Protein AF-A0A7R9EKM2-F1 (afdb_monomer)

pLDDT: mean 88.74, std 12.59, range [42.81, 97.19]

Sequence (129 aa):
MVSIIVIFFSEDPILSAVTWANNDEVVAVWMNRVQNNAEIVIYNITAGTYETVLKISEPSGWIDLFTPPKFSQDGSRLVLIHPQDQGSGLGSYRHVTLVDRSSNTPVSLTSGQFVVTQIHSWDYEQGLM

Organism: NCBI:txid170555

Solvent-accessible surface area (backbone atoms only — not comparable to full-atom values): 7810 Å² total; per-residue (Å²): 132,88,80,81,82,81,88,66,97,47,97,52,67,39,82,51,25,68,45,69,44,53,99,50,30,42,32,40,30,37,25,35,78,82,27,30,38,36,37,36,34,40,34,32,69,81,81,73,46,73,48,78,55,44,79,48,76,36,96,91,58,65,65,83,65,63,68,59,66,50,52,42,83,84,44,56,32,35,37,41,68,42,73,41,74,67,51,97,87,70,48,64,32,31,20,44,27,40,32,38,64,90,72,55,53,75,43,73,78,49,87,64,102,55,68,58,89,77,83,91,73,69,47,74,88,78,74,46,115

Secondary structure (DSSP, 8-state):
--------SSSSEEEEEEEESSSSEEEEEEEETTSSEEEEEEEETTTTEEEEEEEEE-TTS-----SPPEE-TTSSEEEEEEEEE-STT--EEEEEEEEETTT--EEES--SSS---------TTT---

InterPro domains:
  IPR002469 Dipeptidylpeptidase IV, N-terminal domain [PF00930] (6-127)
  IPR050278 Serine protease S9B/DPPIV [PTHR11731] (9-128)

Structure (mmCIF, N/CA/C/O backbone):
data_AF-A0A7R9EKM2-F1
#
_entry.id   AF-A0A7R9EKM2-F1
#
loop_
_atom_site.group_PDB
_atom_site.id
_atom_site.type_symbol
_atom_site.label_atom_id
_atom_site.label_alt_id
_atom_site.label_comp_id
_atom_site.label_asym_id
_atom_site.label_entity_id
_atom_site.label_seq_id
_atom_site.pdbx_PDB_ins_code
_atom_site.Cartn_x
_atom_site.Cartn_y
_atom_site.Cartn_z
_atom_site.occupancy
_atom_site.B_iso_or_equiv
_atom_site.auth_seq_id
_atom_site.auth_comp_id
_atom_site.auth_asym_id
_atom_site.auth_atom_id
_atom_site.pdbx_PDB_model_num
ATOM 1 N N . MET A 1 1 ? 25.979 -8.312 -12.151 1.00 42.81 1 MET A N 1
ATOM 2 C CA . MET A 1 1 ? 25.228 -8.334 -10.881 1.00 42.81 1 MET A CA 1
ATOM 3 C C . MET A 1 1 ? 24.574 -6.970 -10.765 1.00 42.81 1 MET A C 1
ATOM 5 O O . MET A 1 1 ? 25.302 -5.988 -10.720 1.00 42.81 1 MET A O 1
ATOM 9 N N . VAL A 1 2 ? 23.248 -6.888 -10.881 1.00 42.88 2 VAL A N 1
ATOM 10 C CA . VAL A 1 2 ? 22.523 -5.626 -10.676 1.00 42.88 2 VAL A CA 1
ATOM 11 C C . VAL A 1 2 ? 22.445 -5.428 -9.168 1.00 42.88 2 VAL A C 1
ATOM 13 O O . VAL A 1 2 ? 21.797 -6.211 -8.478 1.00 42.88 2 VAL A O 1
ATOM 16 N N . SER A 1 3 ? 23.181 -4.451 -8.648 1.00 46.47 3 SER A N 1
ATOM 17 C CA . SER A 1 3 ? 23.086 -4.062 -7.243 1.00 46.47 3 SER A CA 1
ATOM 18 C C . SER A 1 3 ? 21.928 -3.085 -7.108 1.00 46.47 3 SER A C 1
ATOM 20 O O . SER A 1 3 ? 22.033 -1.940 -7.538 1.00 46.47 3 SER A O 1
ATOM 22 N N . ILE A 1 4 ? 20.820 -3.537 -6.526 1.00 52.62 4 ILE A N 1
ATOM 23 C CA . ILE A 1 4 ? 19.737 -2.647 -6.110 1.00 52.62 4 ILE A CA 1
ATOM 24 C C . ILE A 1 4 ? 20.173 -2.021 -4.784 1.00 52.62 4 ILE A C 1
ATOM 26 O O . ILE A 1 4 ? 20.309 -2.719 -3.779 1.00 52.62 4 ILE A O 1
ATOM 30 N N . ILE A 1 5 ? 20.440 -0.715 -4.784 1.00 52.69 5 ILE A N 1
ATOM 31 C CA . ILE A 1 5 ? 20.669 0.029 -3.545 1.00 52.69 5 ILE A CA 1
ATOM 32 C C . ILE A 1 5 ? 19.297 0.269 -2.912 1.00 52.69 5 ILE A C 1
ATOM 34 O O . ILE A 1 5 ? 18.486 1.039 -3.421 1.00 52.69 5 ILE A O 1
ATOM 38 N N . VAL A 1 6 ? 19.028 -0.421 -1.808 1.00 55.22 6 VAL A N 1
ATOM 39 C CA . VAL A 1 6 ? 17.833 -0.202 -0.989 1.00 55.22 6 VAL A CA 1
ATOM 40 C C . VAL A 1 6 ? 18.124 0.965 -0.049 1.00 55.22 6 VAL A C 1
ATOM 42 O O . VAL A 1 6 ? 18.888 0.817 0.901 1.00 55.22 6 VAL A O 1
ATOM 45 N N . ILE A 1 7 ? 17.535 2.133 -0.312 1.00 57.03 7 ILE A N 1
ATOM 46 C CA . ILE A 1 7 ? 17.556 3.264 0.624 1.00 57.03 7 ILE A CA 1
ATOM 47 C C . ILE A 1 7 ? 16.240 3.232 1.400 1.00 57.03 7 ILE A C 1
ATOM 49 O O . ILE A 1 7 ? 15.239 3.779 0.948 1.00 57.03 7 ILE A O 1
ATOM 53 N N . PHE A 1 8 ? 16.230 2.553 2.547 1.00 62.91 8 PHE A N 1
ATOM 54 C CA . PHE A 1 8 ? 15.121 2.614 3.500 1.00 62.91 8 PHE A CA 1
ATOM 55 C C . PHE A 1 8 ? 15.541 3.442 4.716 1.00 62.91 8 PHE A C 1
ATOM 57 O O . PHE A 1 8 ? 16.682 3.363 5.161 1.00 62.91 8 PHE A O 1
ATOM 64 N N . PHE A 1 9 ? 14.628 4.254 5.247 1.00 65.44 9 PHE A N 1
ATOM 65 C CA . PHE A 1 9 ? 14.937 5.243 6.289 1.00 65.44 9 PHE A CA 1
ATOM 66 C C . PHE A 1 9 ? 15.117 4.641 7.701 1.00 65.44 9 PHE A C 1
ATOM 68 O O . PHE A 1 9 ? 15.505 5.347 8.627 1.00 65.44 9 PHE A O 1
ATOM 75 N N . SER A 1 10 ? 14.828 3.351 7.904 1.00 75.50 10 SER A N 1
ATOM 76 C CA . SER A 1 10 ? 14.952 2.698 9.216 1.00 75.50 10 SER A CA 1
ATOM 77 C C . SER A 1 10 ? 16.267 1.936 9.352 1.00 75.50 10 SER A C 1
ATOM 79 O O . SER A 1 10 ? 16.675 1.255 8.418 1.00 75.50 10 SER A O 1
ATOM 81 N N . GLU A 1 11 ? 16.874 2.002 10.540 1.00 77.31 11 GLU A N 1
ATOM 82 C CA . GLU A 1 11 ? 18.090 1.250 10.884 1.00 77.31 11 GLU A CA 1
ATOM 83 C C . GLU A 1 11 ? 17.881 -0.277 10.835 1.00 77.31 11 GLU A C 1
ATOM 85 O O . GLU A 1 11 ? 18.790 -0.992 10.425 1.00 77.31 11 GLU A O 1
ATOM 90 N N . ASP A 1 12 ? 16.668 -0.759 11.148 1.00 88.81 12 ASP A N 1
ATOM 91 C CA . ASP A 1 12 ? 16.292 -2.182 11.142 1.00 88.81 12 ASP A CA 1
ATOM 92 C C . ASP A 1 12 ? 15.032 -2.424 10.282 1.00 88.81 12 ASP A C 1
ATOM 94 O O . ASP A 1 12 ? 13.916 -2.555 10.811 1.00 88.81 12 ASP A O 1
ATOM 98 N N . PRO A 1 13 ? 15.165 -2.458 8.943 1.00 91.25 13 PRO A N 1
ATOM 99 C CA . PRO A 1 13 ? 14.043 -2.705 8.052 1.00 91.25 13 PRO A CA 1
ATOM 100 C C . PRO A 1 13 ? 13.581 -4.164 8.087 1.00 91.25 13 PRO A C 1
ATOM 102 O O . PRO A 1 13 ? 14.374 -5.103 8.144 1.00 91.25 13 PRO A O 1
ATOM 105 N N . ILE A 1 14 ? 12.275 -4.356 7.940 1.00 94.25 14 ILE A N 1
ATOM 106 C CA . ILE A 1 14 ? 11.643 -5.640 7.646 1.00 94.25 14 ILE A CA 1
ATOM 107 C C . ILE A 1 14 ? 11.150 -5.594 6.199 1.00 94.25 14 ILE A C 1
ATOM 109 O O . ILE A 1 14 ? 10.343 -4.733 5.854 1.00 94.25 14 ILE A O 1
ATOM 113 N N . LEU A 1 15 ? 11.597 -6.538 5.367 1.00 95.12 15 LEU A N 1
ATOM 114 C CA . LEU A 1 15 ? 11.008 -6.796 4.051 1.00 95.12 15 LEU A CA 1
ATOM 115 C C . LEU A 1 15 ? 9.790 -7.707 4.232 1.00 95.12 15 LEU A C 1
ATOM 117 O O . LEU A 1 15 ? 9.954 -8.902 4.473 1.00 95.12 15 LEU A O 1
ATOM 121 N N . SER A 1 16 ? 8.578 -7.158 4.175 1.00 95.94 16 SER A N 1
ATOM 122 C CA . SER A 1 16 ? 7.361 -7.913 4.505 1.00 95.94 16 SER A CA 1
ATOM 123 C C . SER A 1 16 ? 6.752 -8.644 3.316 1.00 95.94 16 SER A C 1
ATOM 125 O O . SER A 1 16 ? 6.191 -9.724 3.489 1.00 95.94 16 SER A O 1
ATOM 127 N N . ALA A 1 17 ? 6.859 -8.075 2.117 1.00 96.00 17 ALA A N 1
ATOM 128 C CA . ALA A 1 17 ? 6.341 -8.670 0.894 1.00 96.00 17 ALA A CA 1
ATOM 129 C C . ALA A 1 17 ? 7.139 -8.205 -0.328 1.00 96.00 17 ALA A C 1
ATOM 131 O O . ALA A 1 17 ? 7.648 -7.084 -0.366 1.00 96.00 17 ALA A O 1
ATOM 132 N N . VAL A 1 18 ? 7.207 -9.070 -1.341 1.00 95.88 18 VAL A N 1
ATOM 133 C CA . VAL A 1 18 ? 7.806 -8.779 -2.648 1.00 95.88 18 VAL A CA 1
ATOM 134 C C . VAL A 1 18 ? 6.873 -9.285 -3.741 1.00 95.88 18 VAL A C 1
ATOM 136 O O . VAL A 1 18 ? 6.321 -10.379 -3.626 1.00 95.88 18 VAL A O 1
ATOM 139 N N . THR A 1 19 ? 6.699 -8.505 -4.804 1.00 94.38 19 THR A N 1
ATOM 140 C CA . THR A 1 19 ? 5.995 -8.925 -6.025 1.00 94.38 19 THR A CA 1
ATOM 141 C C . THR A 1 19 ? 6.598 -8.241 -7.248 1.00 94.38 19 THR A C 1
ATOM 143 O O . THR A 1 19 ? 7.408 -7.328 -7.116 1.00 94.38 19 THR A O 1
ATOM 146 N N . TRP A 1 20 ? 6.196 -8.662 -8.439 1.00 93.12 20 TRP A N 1
ATOM 147 C CA . TRP A 1 20 ? 6.482 -7.953 -9.683 1.00 93.12 20 TRP A CA 1
ATOM 148 C C . TRP A 1 20 ? 5.293 -7.068 -10.059 1.00 93.12 20 TRP A C 1
ATOM 150 O O . TRP A 1 20 ? 4.146 -7.506 -9.943 1.00 93.12 20 TRP A O 1
ATOM 160 N N . ALA A 1 21 ? 5.564 -5.835 -10.490 1.00 91.44 21 ALA A N 1
ATOM 161 C CA . ALA A 1 21 ? 4.562 -4.976 -11.126 1.00 91.44 21 ALA A CA 1
ATOM 162 C C . ALA A 1 21 ? 4.482 -5.256 -12.635 1.00 91.44 21 ALA A C 1
ATOM 164 O O . ALA A 1 21 ? 3.400 -5.253 -13.212 1.00 91.44 21 ALA A O 1
ATOM 165 N N . ASN A 1 22 ? 5.629 -5.534 -13.258 1.00 89.69 22 ASN A N 1
ATOM 166 C CA . ASN A 1 22 ? 5.790 -5.965 -14.648 1.00 89.69 22 ASN A CA 1
ATOM 167 C C . ASN A 1 22 ? 7.160 -6.662 -14.801 1.00 89.69 22 ASN A C 1
ATOM 169 O O . ASN A 1 22 ? 7.778 -7.017 -13.803 1.00 89.69 22 ASN A O 1
ATOM 173 N N . ASN A 1 23 ? 7.641 -6.873 -16.028 1.00 90.81 23 ASN A N 1
ATOM 174 C CA . ASN A 1 23 ? 8.898 -7.590 -16.285 1.00 90.81 23 ASN A CA 1
ATOM 175 C C . ASN A 1 23 ? 10.164 -6.848 -15.812 1.00 90.81 23 ASN A C 1
ATOM 177 O O . ASN A 1 23 ? 11.189 -7.492 -15.601 1.00 90.81 23 ASN A O 1
ATOM 181 N N . ASP A 1 24 ? 10.100 -5.525 -15.656 1.00 93.62 24 ASP A N 1
ATOM 182 C CA . ASP A 1 24 ? 11.250 -4.671 -15.336 1.00 93.62 24 ASP A CA 1
ATOM 183 C C . ASP A 1 24 ? 11.156 -4.042 -13.938 1.00 93.62 24 ASP A C 1
ATOM 185 O O . ASP A 1 24 ? 12.114 -3.427 -13.471 1.00 93.62 24 ASP A O 1
ATOM 189 N N . GLU A 1 25 ? 10.017 -4.178 -13.258 1.00 94.88 25 GLU A N 1
ATOM 190 C CA . GLU A 1 25 ? 9.739 -3.505 -11.991 1.00 94.88 25 GLU A CA 1
ATOM 191 C C . GLU A 1 25 ? 9.427 -4.500 -10.863 1.00 94.88 25 GLU A C 1
ATOM 193 O O . GLU A 1 25 ? 8.393 -5.178 -10.861 1.00 94.88 25 GLU A O 1
ATOM 198 N N . VAL A 1 26 ? 10.316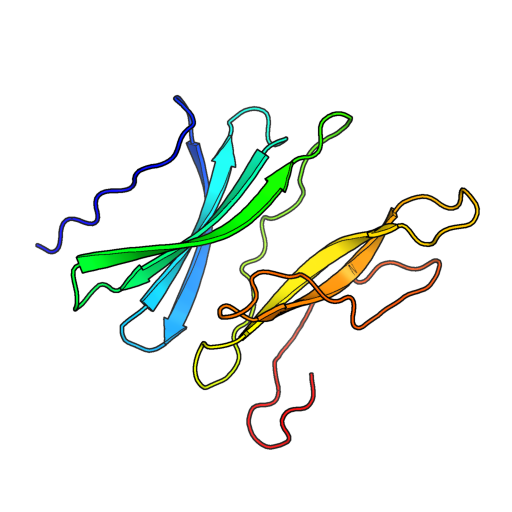 -4.541 -9.865 1.00 95.44 26 VAL A N 1
ATOM 199 C CA . VAL A 1 26 ? 10.139 -5.287 -8.610 1.00 95.44 26 VAL A CA 1
ATOM 200 C C . VAL A 1 26 ? 9.577 -4.357 -7.550 1.00 95.44 26 VAL A C 1
ATOM 202 O O . VAL A 1 26 ? 10.045 -3.238 -7.373 1.00 95.44 26 VAL A O 1
ATOM 205 N N . VAL A 1 27 ? 8.614 -4.847 -6.785 1.00 94.94 27 VAL A N 1
ATOM 206 C CA . VAL A 1 27 ? 7.951 -4.110 -5.715 1.00 94.94 27 VAL A CA 1
ATOM 207 C C . VAL A 1 27 ? 8.325 -4.730 -4.388 1.00 94.94 27 VAL A C 1
ATOM 209 O O . VAL A 1 27 ? 8.200 -5.942 -4.213 1.00 94.94 27 VAL A O 1
ATOM 212 N N . ALA A 1 28 ? 8.739 -3.896 -3.445 1.00 95.69 28 ALA A N 1
ATOM 213 C CA . ALA A 1 28 ? 9.028 -4.286 -2.080 1.00 95.69 28 ALA A CA 1
ATOM 214 C C . ALA A 1 28 ? 8.142 -3.504 -1.114 1.00 95.69 28 ALA A C 1
ATOM 216 O O . ALA A 1 28 ? 7.992 -2.286 -1.232 1.00 95.69 28 ALA A O 1
ATOM 217 N N . VAL A 1 29 ? 7.589 -4.211 -0.135 1.00 96.00 29 VAL A N 1
ATOM 218 C CA . VAL A 1 29 ? 6.951 -3.601 1.027 1.00 96.00 29 VAL A CA 1
ATOM 219 C C . VAL A 1 29 ? 7.938 -3.665 2.181 1.00 96.00 29 VAL A C 1
ATOM 221 O O . VAL A 1 29 ? 8.321 -4.745 2.634 1.00 96.00 29 VAL A O 1
ATOM 224 N N . TRP A 1 30 ? 8.359 -2.495 2.636 1.00 96.19 30 TRP A N 1
ATOM 225 C CA . TRP A 1 30 ? 9.282 -2.331 3.744 1.00 96.19 30 TRP A CA 1
ATOM 226 C C . TRP A 1 30 ? 8.544 -1.802 4.964 1.00 96.19 30 TRP A C 1
ATOM 228 O O . TRP A 1 30 ? 7.668 -0.949 4.842 1.00 96.19 30 TRP A O 1
ATOM 238 N N . MET A 1 31 ? 8.924 -2.265 6.148 1.00 95.31 31 MET A N 1
ATOM 239 C CA . MET A 1 31 ? 8.440 -1.741 7.423 1.00 95.31 31 MET A CA 1
ATOM 240 C C . MET A 1 31 ? 9.607 -1.457 8.359 1.00 95.31 31 MET A C 1
ATOM 242 O O . MET A 1 31 ? 10.639 -2.120 8.291 1.00 95.31 31 MET A O 1
ATOM 246 N N . ASN A 1 32 ? 9.449 -0.494 9.264 1.00 94.94 32 ASN A N 1
ATOM 247 C CA . ASN A 1 32 ? 10.379 -0.369 10.384 1.00 94.94 32 ASN A CA 1
ATOM 248 C C . ASN A 1 32 ? 10.179 -1.519 11.389 1.00 94.94 32 ASN A C 1
ATOM 250 O O . ASN A 1 32 ? 9.118 -2.140 11.436 1.00 94.94 32 ASN A O 1
ATOM 254 N N . ARG A 1 33 ? 11.175 -1.778 12.246 1.00 94.19 33 ARG A N 1
ATOM 255 C CA . ARG A 1 33 ? 11.121 -2.869 13.237 1.00 94.19 33 ARG A CA 1
ATOM 256 C C . ARG A 1 33 ? 9.913 -2.823 14.179 1.00 94.19 33 ARG A C 1
ATOM 258 O O . ARG A 1 33 ? 9.416 -3.872 14.571 1.00 94.19 33 ARG A O 1
ATOM 265 N N . VAL A 1 34 ? 9.452 -1.624 14.540 1.00 94.75 34 VAL A N 1
ATOM 266 C CA . VAL A 1 34 ? 8.267 -1.411 15.399 1.00 94.75 34 VAL A CA 1
ATOM 267 C C . VAL A 1 34 ? 6.955 -1.600 14.621 1.00 94.75 34 VAL A C 1
ATOM 269 O O . VAL A 1 34 ? 5.895 -1.725 15.222 1.00 94.75 34 VAL A O 1
ATOM 272 N N . GLN A 1 35 ? 7.029 -1.668 13.288 1.00 95.50 35 GLN A N 1
ATOM 273 C CA . GLN A 1 35 ? 5.912 -1.890 12.372 1.00 95.50 35 GLN A CA 1
ATOM 274 C C . GLN A 1 35 ? 4.828 -0.812 12.440 1.00 95.50 35 GLN A C 1
ATOM 276 O O . GLN A 1 35 ? 3.656 -1.100 12.240 1.00 95.50 35 GLN A O 1
ATOM 281 N N . ASN A 1 36 ? 5.198 0.437 12.702 1.00 95.50 36 ASN A N 1
ATOM 282 C CA . ASN A 1 36 ? 4.279 1.579 12.681 1.00 95.50 36 ASN A CA 1
ATOM 283 C C . ASN A 1 36 ? 4.550 2.546 11.520 1.00 95.50 36 ASN A C 1
ATOM 285 O O . ASN A 1 36 ? 3.832 3.527 11.352 1.00 95.50 36 ASN A O 1
ATOM 289 N N . ASN A 1 37 ? 5.572 2.266 10.707 1.00 95.50 37 ASN A N 1
ATOM 290 C CA . ASN A 1 37 ? 5.844 2.947 9.450 1.00 95.50 37 ASN A CA 1
ATOM 291 C C . ASN A 1 37 ? 6.134 1.909 8.364 1.00 95.50 37 ASN A C 1
ATOM 293 O O . ASN A 1 37 ? 6.914 0.980 8.587 1.00 95.50 37 ASN A O 1
ATOM 297 N N . ALA A 1 38 ? 5.528 2.087 7.194 1.00 94.69 38 ALA A N 1
ATOM 298 C CA . ALA A 1 38 ? 5.731 1.230 6.036 1.00 94.69 38 ALA A CA 1
ATOM 299 C C . ALA A 1 38 ? 5.918 2.053 4.762 1.00 94.69 38 ALA A C 1
ATOM 301 O O . ALA A 1 38 ? 5.331 3.126 4.616 1.00 94.69 38 ALA A O 1
ATOM 302 N N . GLU A 1 39 ? 6.695 1.528 3.822 1.00 94.50 39 GLU A N 1
ATOM 303 C CA . GLU A 1 39 ? 6.832 2.090 2.483 1.00 94.50 39 GLU A CA 1
ATOM 304 C C . GLU A 1 39 ? 6.655 0.997 1.430 1.00 94.50 39 GLU A C 1
ATOM 306 O O . GLU A 1 39 ? 7.198 -0.101 1.556 1.00 94.50 39 GLU A O 1
ATOM 311 N N . ILE A 1 40 ? 5.909 1.314 0.375 1.00 94.19 40 ILE A N 1
ATOM 312 C CA . ILE A 1 40 ? 5.836 0.501 -0.838 1.00 94.19 40 ILE A CA 1
ATOM 313 C C . ILE A 1 40 ? 6.769 1.147 -1.854 1.00 94.19 40 ILE A C 1
ATOM 315 O O . ILE A 1 40 ? 6.547 2.287 -2.271 1.00 94.19 40 ILE A O 1
ATOM 319 N N . VAL A 1 41 ? 7.819 0.424 -2.227 1.00 94.25 41 VAL A N 1
ATOM 320 C CA . VAL A 1 41 ? 8.877 0.907 -3.117 1.00 94.25 41 VAL A CA 1
ATOM 321 C C . VAL A 1 41 ? 8.902 0.051 -4.374 1.00 94.25 41 VAL A C 1
ATOM 323 O O . VAL A 1 41 ? 8.869 -1.177 -4.290 1.00 94.25 41 VAL A O 1
ATOM 326 N N . ILE A 1 42 ? 8.970 0.700 -5.531 1.00 94.06 42 ILE A N 1
ATOM 327 C CA . ILE A 1 42 ? 9.152 0.049 -6.827 1.00 94.06 42 ILE A CA 1
ATOM 328 C C . ILE A 1 42 ? 10.586 0.293 -7.288 1.00 94.06 42 ILE A C 1
ATOM 330 O O . ILE A 1 42 ? 11.067 1.423 -7.268 1.00 94.06 42 ILE A O 1
ATOM 334 N N . TYR A 1 43 ? 11.263 -0.769 -7.710 1.00 94.88 43 TYR A N 1
ATOM 335 C CA . TYR A 1 43 ? 12.609 -0.755 -8.267 1.00 94.88 43 TYR A CA 1
ATOM 336 C C . TYR A 1 43 ? 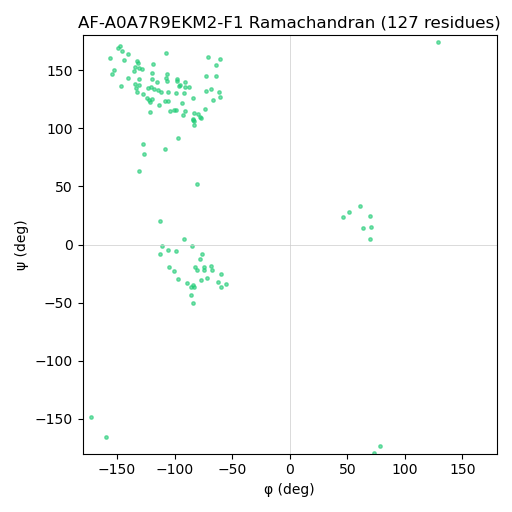12.545 -1.160 -9.733 1.00 94.88 43 TYR A C 1
ATOM 338 O O . TYR A 1 43 ? 12.150 -2.285 -10.043 1.00 94.88 43 TYR A O 1
ATOM 346 N N . ASN A 1 44 ? 12.983 -0.277 -10.627 1.00 94.62 44 ASN A N 1
ATOM 347 C CA . ASN A 1 44 ? 13.184 -0.623 -12.024 1.00 94.62 44 ASN A CA 1
ATOM 348 C C . ASN A 1 44 ? 14.571 -1.258 -12.184 1.00 94.62 44 ASN A C 1
ATOM 350 O O . ASN A 1 44 ? 15.598 -0.582 -12.075 1.00 94.62 44 ASN A O 1
ATOM 354 N N . ILE A 1 45 ? 14.611 -2.568 -12.418 1.00 93.12 45 ILE A N 1
ATOM 355 C CA . ILE A 1 45 ? 15.856 -3.348 -12.418 1.00 93.12 45 ILE A CA 1
ATOM 356 C C . ILE A 1 45 ? 16.706 -3.120 -13.670 1.00 93.12 45 ILE A C 1
ATOM 358 O O . ILE A 1 45 ? 17.918 -3.332 -13.636 1.00 93.12 45 ILE A O 1
ATOM 362 N N . THR A 1 46 ? 16.080 -2.666 -14.754 1.00 92.94 46 THR A N 1
ATOM 363 C CA . THR A 1 46 ? 16.740 -2.402 -16.035 1.00 92.94 46 THR A CA 1
ATOM 364 C C . THR A 1 46 ? 17.344 -0.997 -16.053 1.00 92.94 46 THR A C 1
ATOM 366 O O . THR A 1 46 ? 18.489 -0.817 -16.465 1.00 92.94 46 THR A O 1
ATOM 369 N N . ALA A 1 47 ? 16.608 -0.000 -15.553 1.00 93.31 47 ALA A N 1
ATOM 370 C CA . ALA A 1 47 ? 17.060 1.387 -15.453 1.00 93.31 47 ALA A CA 1
ATOM 371 C C . ALA A 1 47 ? 17.928 1.658 -14.210 1.00 93.31 47 ALA A C 1
ATOM 373 O O . ALA A 1 47 ? 18.646 2.656 -14.173 1.00 93.31 47 ALA A O 1
ATOM 374 N N . GLY A 1 48 ? 17.864 0.797 -13.188 1.00 91.38 48 GLY A N 1
ATOM 375 C CA . GLY A 1 48 ? 18.562 0.997 -11.916 1.00 91.38 48 GLY A CA 1
ATOM 376 C C . GLY A 1 48 ? 17.992 2.150 -11.082 1.00 91.38 48 GLY A C 1
ATOM 377 O O . GLY A 1 48 ? 18.712 2.742 -10.279 1.00 91.38 48 GLY A O 1
ATOM 378 N N . THR A 1 49 ? 16.720 2.496 -11.285 1.00 92.88 49 THR A N 1
ATOM 379 C CA . THR A 1 49 ? 16.011 3.566 -10.570 1.00 92.88 49 THR A CA 1
ATOM 380 C C . THR A 1 49 ? 15.001 2.988 -9.581 1.00 92.88 49 THR A C 1
ATOM 382 O O . THR A 1 49 ? 14.664 1.804 -9.631 1.00 92.88 49 THR A O 1
ATOM 385 N N . TYR A 1 50 ? 14.515 3.818 -8.660 1.00 92.81 50 TYR A N 1
ATOM 386 C CA . TYR A 1 50 ? 13.454 3.435 -7.734 1.00 92.81 50 TYR A CA 1
ATOM 387 C C . TYR A 1 50 ? 12.513 4.604 -7.446 1.00 92.81 50 TYR A C 1
ATOM 389 O O . TYR A 1 50 ? 12.891 5.767 -7.593 1.00 92.81 50 TYR A O 1
ATOM 397 N N . GLU A 1 51 ? 11.307 4.284 -6.991 1.00 91.81 51 GLU A N 1
ATOM 398 C CA . GLU A 1 51 ? 10.320 5.249 -6.515 1.00 91.81 51 GLU A CA 1
ATOM 399 C C . GLU A 1 51 ? 9.577 4.723 -5.281 1.00 91.81 51 GLU A C 1
ATOM 401 O O . GLU A 1 51 ? 9.275 3.533 -5.176 1.00 91.81 51 GLU A O 1
ATOM 406 N N . THR A 1 52 ? 9.263 5.612 -4.337 1.00 92.38 52 THR A N 1
ATOM 407 C CA . THR A 1 52 ? 8.372 5.294 -3.214 1.00 92.38 52 THR A CA 1
ATOM 408 C C . THR A 1 52 ? 6.949 5.678 -3.597 1.00 92.38 52 THR A C 1
ATOM 410 O O . THR A 1 52 ? 6.640 6.863 -3.702 1.00 92.38 52 THR A O 1
ATOM 413 N N . VAL A 1 53 ? 6.085 4.682 -3.782 1.00 92.19 53 VAL A N 1
ATOM 414 C CA . VAL A 1 53 ? 4.706 4.883 -4.259 1.00 92.19 53 VAL A CA 1
ATOM 415 C C . VAL A 1 53 ? 3.758 5.232 -3.121 1.00 92.19 53 VAL A C 1
ATOM 417 O O . VAL A 1 53 ? 2.829 6.016 -3.285 1.00 92.19 53 VAL A O 1
ATOM 420 N N . LEU A 1 54 ? 3.986 4.654 -1.944 1.00 92.19 54 LEU A N 1
ATOM 421 C CA . LEU A 1 54 ? 3.149 4.910 -0.782 1.00 92.19 54 LEU A CA 1
ATOM 422 C C . LEU A 1 54 ? 3.979 4.869 0.493 1.00 92.19 54 LEU A C 1
ATOM 424 O O . LEU A 1 54 ? 4.780 3.954 0.680 1.00 92.19 54 LEU A O 1
ATOM 428 N N . LYS A 1 55 ? 3.740 5.835 1.381 1.00 92.81 55 LYS A N 1
ATOM 429 C CA . LYS A 1 55 ? 4.216 5.824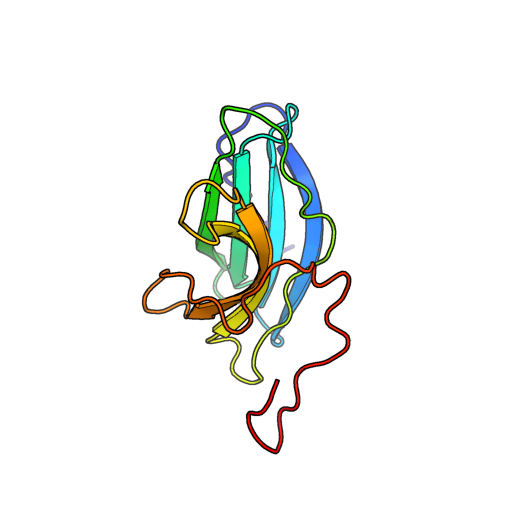 2.766 1.00 92.81 55 LYS A CA 1
ATOM 430 C C . LYS A 1 55 ? 3.015 5.740 3.695 1.00 92.81 55 LYS A C 1
ATOM 432 O O . LYS A 1 55 ? 2.051 6.480 3.520 1.00 92.81 55 LYS A O 1
ATOM 437 N N . ILE A 1 56 ? 3.082 4.853 4.676 1.00 92.88 56 ILE A N 1
ATOM 438 C CA . ILE A 1 56 ? 2.023 4.624 5.659 1.00 92.88 56 ILE A CA 1
ATOM 439 C C . ILE A 1 56 ? 2.617 4.834 7.047 1.00 92.88 56 ILE A C 1
ATOM 441 O O . ILE A 1 56 ? 3.695 4.317 7.335 1.00 92.88 56 ILE A O 1
ATOM 445 N N . SER A 1 57 ? 1.903 5.561 7.906 1.00 93.94 57 SER A N 1
ATOM 446 C CA . SER A 1 57 ? 2.274 5.772 9.305 1.00 93.94 57 SER A CA 1
ATOM 447 C C . SER A 1 57 ? 1.062 5.536 10.200 1.00 93.94 57 SER A C 1
ATOM 449 O O . SER A 1 57 ? -0.013 6.063 9.922 1.00 93.94 57 SER A O 1
ATOM 451 N N . GLU A 1 58 ? 1.237 4.743 11.255 1.00 93.94 58 GLU A N 1
ATOM 452 C CA . GLU A 1 58 ? 0.213 4.448 12.260 1.00 93.94 58 GLU A CA 1
ATOM 453 C C . GLU A 1 58 ? 0.776 4.730 13.665 1.00 93.94 58 GLU A C 1
ATOM 455 O O . GLU A 1 58 ? 1.333 3.842 14.309 1.00 93.94 58 GLU A O 1
ATOM 460 N N . PRO A 1 59 ? 0.697 5.979 14.155 1.00 92.19 59 PRO A N 1
ATOM 461 C CA . PRO A 1 59 ? 1.330 6.366 15.414 1.00 92.19 59 PRO A CA 1
ATOM 462 C C . PRO A 1 59 ? 0.684 5.733 16.655 1.00 92.19 59 PRO A C 1
ATOM 464 O O . PRO A 1 59 ? 1.318 5.711 17.708 1.00 92.19 59 PRO A O 1
ATOM 467 N N . SER A 1 60 ? -0.553 5.236 16.554 1.00 92.62 60 SER A N 1
ATOM 468 C CA . SER A 1 60 ? -1.331 4.699 17.679 1.00 92.62 60 SER A CA 1
ATOM 469 C C . SER A 1 60 ? -1.561 3.187 17.578 1.00 92.62 60 SER A C 1
ATOM 471 O O . SER A 1 60 ? -2.462 2.652 18.225 1.00 92.62 60 SER A O 1
ATOM 473 N N . GLY A 1 61 ? -0.749 2.480 16.789 1.00 92.69 61 GLY A N 1
ATOM 474 C CA . GLY A 1 61 ? -0.901 1.046 16.571 1.00 92.69 61 GLY A CA 1
ATOM 475 C C . GLY A 1 61 ? 0.240 0.429 15.769 1.00 92.69 61 GLY A C 1
ATOM 476 O O . GLY A 1 61 ? 1.392 0.851 15.856 1.00 92.69 61 GLY A O 1
ATOM 477 N N . TRP A 1 62 ? -0.097 -0.606 15.004 1.00 94.38 62 TRP A N 1
ATOM 478 C CA . TRP A 1 62 ? 0.817 -1.293 14.100 1.00 94.38 62 TRP A CA 1
ATOM 479 C C . TRP A 1 62 ? 0.174 -1.474 12.724 1.00 94.38 62 TRP A C 1
ATOM 481 O O . TRP A 1 62 ? -1.047 -1.515 12.574 1.00 94.38 62 TRP A O 1
ATOM 491 N N . ILE A 1 63 ? 1.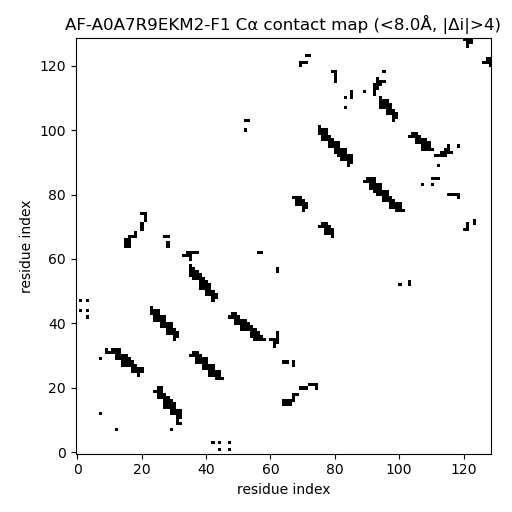021 -1.611 11.713 1.00 95.25 63 ILE A N 1
ATOM 492 C CA . ILE A 1 63 ? 0.660 -1.839 10.322 1.00 95.25 63 ILE A CA 1
ATOM 493 C C . ILE A 1 63 ? 0.617 -3.348 10.064 1.00 95.25 63 ILE A C 1
ATOM 495 O O . ILE A 1 63 ? 1.559 -4.081 10.368 1.00 95.25 63 ILE A O 1
ATOM 499 N N . ASP A 1 64 ? -0.477 -3.802 9.453 1.00 91.62 64 ASP A N 1
ATOM 500 C CA . ASP A 1 64 ? -0.650 -5.165 8.942 1.00 91.62 64 ASP A CA 1
ATOM 501 C C . ASP A 1 64 ? -0.617 -5.153 7.403 1.00 91.62 64 ASP A C 1
ATOM 503 O O . ASP A 1 64 ? -1.657 -5.103 6.739 1.00 91.62 64 ASP A O 1
ATOM 507 N N . LEU A 1 65 ? 0.597 -5.144 6.837 1.00 92.94 65 LEU A N 1
ATOM 508 C CA . LEU A 1 65 ? 0.846 -5.115 5.390 1.00 92.94 65 LEU A CA 1
ATOM 509 C C . LEU A 1 65 ? 1.866 -6.193 4.975 1.00 92.94 65 LEU A C 1
ATOM 511 O O . LEU A 1 65 ? 2.968 -5.913 4.502 1.00 92.94 65 LEU A O 1
ATOM 515 N N . PHE A 1 66 ? 1.484 -7.452 5.188 1.00 93.62 66 PHE A N 1
ATOM 516 C CA . PHE A 1 66 ? 2.270 -8.643 4.820 1.00 93.62 66 PHE A CA 1
ATOM 517 C C . PHE A 1 66 ? 1.831 -9.293 3.503 1.00 93.62 66 PHE A C 1
ATOM 519 O O . PHE A 1 66 ? 2.454 -10.241 3.034 1.00 93.62 66 PHE A O 1
ATOM 526 N N . THR A 1 67 ? 0.747 -8.804 2.902 1.00 92.88 67 THR A N 1
ATOM 527 C CA . THR A 1 67 ? 0.300 -9.250 1.578 1.00 92.88 67 THR A CA 1
ATOM 528 C C . THR A 1 67 ? 0.785 -8.248 0.534 1.00 92.88 67 THR A C 1
ATOM 530 O O . THR A 1 67 ? 0.570 -7.048 0.726 1.00 92.88 67 THR A O 1
ATOM 533 N N . PRO A 1 68 ? 1.425 -8.696 -0.562 1.00 93.00 68 PRO A N 1
ATOM 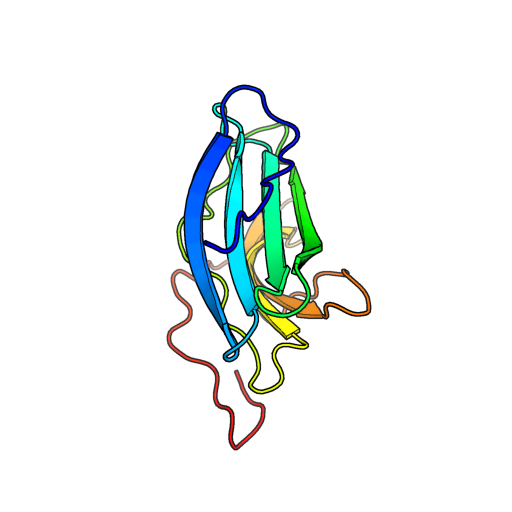534 C CA . PRO A 1 68 ? 1.855 -7.785 -1.611 1.00 93.00 68 PRO A CA 1
ATOM 535 C C . PRO A 1 68 ? 0.645 -7.116 -2.287 1.00 93.00 68 PRO A C 1
ATOM 537 O O . PRO A 1 68 ? -0.395 -7.764 -2.457 1.00 93.00 68 PRO A O 1
ATOM 540 N N . PRO A 1 69 ? 0.764 -5.844 -2.707 1.00 94.62 69 PRO A N 1
ATOM 541 C CA . PRO A 1 69 ? -0.267 -5.200 -3.510 1.00 94.62 69 PRO A CA 1
ATOM 542 C C . PRO A 1 69 ? -0.420 -5.895 -4.868 1.00 94.62 69 PRO A C 1
ATOM 544 O O . PRO A 1 69 ? 0.520 -6.502 -5.384 1.00 94.62 69 PRO A O 1
ATOM 547 N N . LYS A 1 70 ? -1.607 -5.787 -5.468 1.00 94.44 70 LYS A N 1
ATOM 548 C CA . LYS A 1 70 ? -1.839 -6.229 -6.851 1.00 94.44 70 LYS A CA 1
ATOM 549 C C . LYS A 1 70 ? -1.746 -5.045 -7.790 1.00 94.44 70 LYS A C 1
ATOM 551 O O . LYS A 1 70 ? -2.227 -3.969 -7.455 1.00 94.44 70 LYS A O 1
ATOM 556 N N . PHE A 1 71 ? -1.175 -5.262 -8.963 1.00 92.62 71 PHE A N 1
ATOM 557 C CA . PHE A 1 71 ? -0.981 -4.222 -9.963 1.00 92.62 71 PHE A CA 1
ATOM 558 C C . PHE A 1 71 ? -1.947 -4.391 -11.124 1.00 92.62 71 PHE A C 1
ATOM 560 O O . PHE A 1 71 ? -2.288 -5.512 -11.508 1.00 92.62 71 PHE A O 1
ATOM 567 N N . SER A 1 72 ? -2.348 -3.251 -11.676 1.00 90.94 72 SER A N 1
ATOM 568 C CA . SER A 1 72 ? -2.927 -3.144 -13.015 1.00 90.94 72 SER A CA 1
ATOM 569 C C . SER A 1 72 ? -1.940 -3.630 -14.084 1.00 90.94 72 SER A C 1
ATOM 571 O O . SER A 1 72 ? -0.738 -3.699 -13.841 1.00 90.94 72 SER A O 1
ATOM 573 N N . GLN A 1 73 ? -2.444 -3.976 -15.272 1.00 87.69 73 GLN A N 1
ATOM 574 C CA . GLN A 1 73 ? -1.645 -4.616 -16.327 1.00 87.69 73 GLN A CA 1
ATOM 575 C C . GLN A 1 73 ? -0.447 -3.774 -16.789 1.00 87.69 73 GLN A C 1
ATOM 577 O O . GLN A 1 73 ? 0.608 -4.317 -17.099 1.00 87.69 73 GLN A O 1
ATOM 582 N N . ASP A 1 74 ? -0.617 -2.455 -16.842 1.00 86.88 74 ASP A N 1
ATOM 583 C CA . ASP A 1 74 ? 0.427 -1.498 -17.220 1.00 86.88 74 ASP A CA 1
ATOM 584 C C . ASP A 1 74 ? 1.320 -1.091 -16.034 1.00 86.88 74 ASP A C 1
ATOM 586 O O . ASP A 1 74 ? 2.248 -0.302 -16.193 1.00 86.88 74 ASP A O 1
ATOM 590 N N . GLY A 1 75 ? 1.040 -1.612 -14.836 1.00 89.00 75 GLY A N 1
ATOM 591 C CA . GLY A 1 75 ? 1.744 -1.282 -13.606 1.00 89.00 75 GLY A CA 1
ATOM 592 C C . GLY A 1 75 ? 1.497 0.139 -13.095 1.00 89.00 75 GLY A C 1
ATOM 593 O O . GLY A 1 75 ? 2.122 0.510 -12.107 1.00 89.00 75 GLY A O 1
ATOM 594 N N . SER A 1 76 ? 0.621 0.940 -13.716 1.00 89.75 76 SER A N 1
ATOM 595 C CA . SER A 1 76 ? 0.387 2.356 -13.364 1.00 89.75 76 SER A CA 1
ATOM 596 C C . SER A 1 76 ? -0.357 2.534 -12.037 1.00 89.75 76 SER A C 1
ATOM 598 O O . SER A 1 76 ? -0.192 3.530 -11.331 1.00 89.75 76 SER A O 1
ATOM 600 N N . ARG A 1 77 ? -1.178 1.545 -11.687 1.00 92.25 77 ARG A N 1
ATOM 601 C CA . ARG A 1 77 ? -2.022 1.516 -10.492 1.00 92.25 77 ARG A CA 1
ATOM 602 C C . ARG A 1 77 ? -1.816 0.234 -9.709 1.00 92.25 77 ARG A C 1
ATOM 604 O O . ARG A 1 77 ? -1.564 -0.824 -10.297 1.00 92.25 77 ARG A O 1
ATOM 611 N N . LEU A 1 78 ? -2.019 0.322 -8.401 1.00 93.69 78 LEU A N 1
ATOM 612 C CA . LEU A 1 78 ? -1.991 -0.814 -7.487 1.00 93.69 78 LEU A CA 1
ATOM 613 C C . LEU A 1 78 ? -3.170 -0.791 -6.519 1.00 93.69 78 LEU A C 1
ATOM 615 O O . LEU A 1 78 ? -3.684 0.273 -6.184 1.00 93.69 78 LEU A O 1
ATOM 619 N N . VAL A 1 79 ? -3.573 -1.965 -6.043 1.00 95.44 79 VAL A N 1
ATOM 620 C CA . VAL A 1 79 ? -4.552 -2.121 -4.965 1.00 95.44 79 VAL A CA 1
ATOM 621 C C . VAL A 1 79 ? -3.965 -2.852 -3.781 1.00 95.44 79 VAL A C 1
ATOM 623 O O . VAL A 1 79 ? -3.208 -3.817 -3.918 1.00 95.44 79 VAL A O 1
ATOM 626 N N . LEU A 1 80 ? -4.369 -2.397 -2.604 1.00 95.44 80 LEU A N 1
ATOM 627 C CA . LEU A 1 80 ? -4.039 -2.987 -1.321 1.00 95.44 80 LEU A CA 1
ATOM 628 C C . LEU A 1 80 ? -5.251 -2.937 -0.393 1.00 95.44 80 LEU A C 1
ATOM 630 O O . LEU A 1 80 ? -6.201 -2.188 -0.620 1.00 95.44 80 LEU A O 1
ATOM 634 N N . ILE A 1 81 ? -5.200 -3.724 0.677 1.00 95.75 81 ILE A N 1
ATOM 635 C CA . ILE A 1 81 ? -6.147 -3.611 1.783 1.00 95.75 81 ILE A CA 1
ATOM 636 C C . ILE A 1 81 ? -5.543 -2.645 2.798 1.00 95.75 81 ILE A C 1
ATOM 638 O O . ILE A 1 81 ? -4.513 -2.949 3.398 1.00 95.75 81 ILE A O 1
ATOM 642 N N . HIS A 1 82 ? -6.187 -1.499 2.998 1.00 93.00 82 HIS A N 1
ATOM 643 C CA . HIS A 1 82 ? -5.720 -0.445 3.896 1.00 93.00 82 HIS A CA 1
ATOM 644 C C . HIS A 1 82 ? -6.858 0.011 4.825 1.00 93.00 82 HIS A C 1
ATOM 646 O O . HIS A 1 82 ? -8.011 0.034 4.387 1.00 93.00 82 HIS A O 1
ATOM 652 N N . PRO A 1 83 ? -6.590 0.332 6.106 1.00 93.25 83 PRO A N 1
ATOM 653 C CA . PRO A 1 83 ? -7.590 0.937 6.979 1.00 93.25 83 PRO A CA 1
ATOM 654 C C . PRO A 1 83 ? -8.055 2.296 6.447 1.00 93.25 83 PRO A C 1
ATOM 656 O O . PRO A 1 83 ? -7.243 3.148 6.113 1.00 93.25 83 PRO A O 1
ATOM 659 N N . GLN A 1 84 ? -9.366 2.502 6.393 1.00 93.25 84 GLN A N 1
ATOM 660 C CA . GLN A 1 84 ? -9.992 3.747 5.952 1.00 93.25 84 GLN A CA 1
ATOM 661 C C . GLN A 1 84 ? -10.985 4.195 7.018 1.00 93.25 84 GLN A C 1
ATOM 663 O O . GLN A 1 84 ? -11.820 3.383 7.436 1.00 93.25 84 GLN A O 1
ATOM 668 N N . ASP A 1 85 ? -10.912 5.455 7.447 1.00 93.88 85 ASP A N 1
ATOM 669 C CA . ASP A 1 85 ? -11.879 6.023 8.391 1.00 93.88 85 ASP A CA 1
ATOM 670 C C . ASP A 1 85 ? -13.287 5.963 7.785 1.00 93.88 85 ASP A C 1
ATOM 672 O O . ASP A 1 85 ? -13.515 6.394 6.654 1.00 93.88 85 ASP A O 1
ATOM 676 N N . GLN A 1 86 ? -14.229 5.382 8.526 1.00 95.25 86 GLN A N 1
ATOM 677 C CA . GLN A 1 86 ? -15.625 5.253 8.103 1.00 95.25 86 GLN A CA 1
ATOM 678 C C . GLN A 1 86 ? -16.493 6.429 8.571 1.00 95.25 86 GLN A C 1
ATOM 680 O O . GLN A 1 86 ? -17.706 6.428 8.357 1.00 95.25 86 GLN A O 1
ATOM 685 N N . GLY A 1 87 ? -15.880 7.440 9.190 1.00 94.56 87 GLY A N 1
ATOM 686 C CA . GLY A 1 87 ? -16.553 8.637 9.666 1.00 94.56 87 GLY A CA 1
ATOM 687 C C . GLY A 1 87 ? -17.407 8.378 10.906 1.00 94.56 87 GLY A C 1
ATOM 688 O O . GLY A 1 87 ? -17.460 7.276 11.451 1.00 94.56 87 GLY A O 1
ATOM 689 N N . SER A 1 88 ? -18.069 9.431 11.391 1.00 94.06 88 SER A N 1
ATOM 690 C CA . SER A 1 88 ? -19.033 9.367 12.505 1.00 94.06 88 SER A CA 1
ATOM 691 C C . SER A 1 88 ? -18.523 8.672 13.781 1.00 94.06 88 SER A C 1
ATOM 693 O O . SER A 1 88 ? -19.313 8.117 14.540 1.00 94.06 88 SER A O 1
ATOM 695 N N . GLY A 1 89 ? -17.209 8.698 14.029 1.00 93.88 89 GLY A N 1
ATOM 696 C CA . GLY A 1 89 ? -16.596 8.049 15.193 1.00 93.88 89 GLY A CA 1
ATOM 697 C C . GLY A 1 89 ? -16.587 6.518 15.135 1.00 93.88 89 GLY A C 1
ATOM 698 O O . GLY A 1 89 ? -16.367 5.878 16.158 1.00 93.88 89 GLY A O 1
ATOM 699 N N . LEU A 1 90 ? -16.825 5.924 13.962 1.00 94.12 90 LEU A N 1
ATOM 700 C CA . LEU A 1 90 ? -16.809 4.472 13.768 1.00 94.12 90 LEU A CA 1
ATOM 701 C C . LEU A 1 90 ? -15.391 3.890 13.763 1.00 94.12 90 LEU A C 1
ATOM 703 O O . LEU A 1 90 ? -15.228 2.690 13.984 1.00 94.12 90 LEU A O 1
ATOM 707 N N . GLY A 1 91 ? -14.386 4.734 13.527 1.00 93.25 91 GLY A N 1
ATOM 708 C CA . GLY A 1 91 ? -12.999 4.328 13.361 1.00 93.25 91 GLY A CA 1
ATOM 709 C C . GLY A 1 91 ? -12.717 3.763 11.970 1.00 93.25 91 GLY A C 1
ATOM 710 O O . GLY A 1 91 ? -13.557 3.795 11.065 1.00 93.25 91 GLY A O 1
ATOM 711 N N . SER A 1 92 ? -11.503 3.243 11.808 1.00 94.00 92 SER A N 1
ATOM 712 C CA . SER A 1 92 ? -11.017 2.749 10.524 1.00 94.00 92 SER A CA 1
ATOM 713 C C . SER A 1 92 ? -11.303 1.264 10.327 1.00 94.00 92 SER A C 1
ATOM 715 O O . SER A 1 92 ? -11.044 0.444 11.207 1.00 94.00 92 SER A O 1
ATOM 717 N N . TYR A 1 93 ? -11.777 0.909 9.134 1.00 95.94 93 TYR A N 1
ATOM 718 C CA . TYR A 1 93 ? -12.008 -0.473 8.711 1.00 95.94 93 TYR A CA 1
ATOM 719 C C . TYR A 1 93 ? -11.148 -0.787 7.488 1.00 95.94 93 TYR A C 1
ATOM 721 O O . TYR A 1 93 ? -10.863 0.090 6.674 1.00 95.94 93 TYR A O 1
ATOM 729 N N . ARG A 1 94 ? -10.703 -2.038 7.362 1.00 95.44 94 ARG A N 1
ATOM 730 C CA . ARG A 1 94 ? -9.837 -2.487 6.264 1.00 95.44 94 ARG A CA 1
ATOM 731 C C . ARG A 1 94 ? -10.633 -2.597 4.966 1.00 95.44 94 ARG A C 1
ATOM 733 O O . ARG A 1 94 ? -11.520 -3.440 4.875 1.00 95.44 94 ARG A O 1
ATOM 740 N N . HIS A 1 95 ? -10.278 -1.802 3.964 1.00 96.94 95 HIS A N 1
ATOM 741 C CA . HIS A 1 95 ? -10.987 -1.720 2.685 1.00 96.94 95 HIS A CA 1
ATOM 742 C C . HIS A 1 95 ? -10.028 -1.779 1.498 1.00 96.94 95 HIS A C 1
ATOM 744 O O . HIS A 1 95 ? -8.836 -1.484 1.631 1.00 96.94 95 HIS A O 1
ATOM 750 N N . VAL A 1 96 ? -10.546 -2.169 0.328 1.00 97.06 96 VAL A N 1
ATOM 751 C CA . VAL A 1 96 ? -9.764 -2.125 -0.913 1.00 97.06 96 VAL A CA 1
ATOM 752 C C . VAL A 1 96 ? -9.490 -0.669 -1.247 1.00 97.06 96 VAL A C 1
ATOM 754 O O . VAL A 1 96 ? -10.408 0.138 -1.364 1.00 97.06 96 VAL A O 1
ATOM 757 N N . THR A 1 97 ? -8.215 -0.346 -1.405 1.00 95.56 97 THR A N 1
ATOM 758 C CA . THR A 1 97 ? -7.734 0.997 -1.701 1.00 95.56 97 THR A CA 1
ATOM 759 C C . THR A 1 97 ? -6.900 0.946 -2.970 1.00 95.56 97 THR A C 1
ATOM 761 O O . THR A 1 97 ? -5.959 0.159 -3.059 1.00 95.56 97 THR A O 1
ATOM 764 N N . LEU A 1 98 ? -7.255 1.777 -3.944 1.00 95.19 98 LEU A N 1
ATOM 765 C CA . LEU A 1 98 ? -6.512 2.012 -5.175 1.00 95.19 98 LEU A CA 1
ATOM 766 C C . LEU A 1 98 ? -5.476 3.109 -4.944 1.00 95.19 98 LEU A C 1
ATOM 768 O O . LEU A 1 98 ? -5.802 4.151 -4.386 1.00 95.19 98 LEU A O 1
ATOM 772 N N . VAL A 1 99 ? -4.256 2.914 -5.424 1.00 94.12 99 VAL A N 1
ATOM 773 C CA . VAL A 1 99 ? -3.239 3.964 -5.511 1.00 94.12 99 VAL A CA 1
ATOM 774 C C . VAL A 1 99 ? -2.812 4.084 -6.965 1.00 94.12 99 VAL A C 1
ATOM 776 O O . VAL A 1 99 ? -2.399 3.104 -7.587 1.00 94.12 99 VAL A O 1
ATOM 779 N N . ASP A 1 100 ? -2.929 5.292 -7.502 1.00 92.50 100 ASP A N 1
ATOM 780 C CA . ASP A 1 100 ? -2.393 5.652 -8.810 1.00 92.50 100 ASP A CA 1
ATOM 781 C C . ASP A 1 100 ? -0.996 6.254 -8.627 1.00 92.50 100 ASP A C 1
ATOM 783 O O . ASP A 1 100 ? -0.853 7.252 -7.914 1.00 92.50 100 ASP A O 1
ATOM 787 N N . ARG A 1 101 ? 0.023 5.661 -9.264 1.00 89.25 101 ARG A N 1
ATOM 788 C CA . ARG A 1 101 ? 1.434 6.076 -9.135 1.00 89.25 101 ARG A CA 1
ATOM 789 C C . ARG A 1 101 ? 1.671 7.526 -9.565 1.00 89.25 101 ARG A C 1
ATOM 791 O O . ARG A 1 101 ? 2.617 8.151 -9.103 1.00 89.25 101 ARG A O 1
ATOM 798 N N . SER A 1 102 ? 0.825 8.082 -10.436 1.00 87.00 102 SER A N 1
ATOM 799 C CA . SER A 1 102 ? 0.968 9.466 -10.906 1.00 87.00 102 SER A CA 1
ATOM 800 C C . SER A 1 102 ? 0.495 10.499 -9.878 1.00 87.00 102 SER A C 1
ATOM 802 O O . SER A 1 102 ? 1.028 11.607 -9.825 1.00 87.00 102 SER A O 1
ATOM 804 N N . SER A 1 103 ? -0.493 10.143 -9.052 1.00 82.56 103 SER A N 1
ATOM 805 C CA . SER A 1 103 ? -1.085 11.044 -8.052 1.00 82.56 103 SER A CA 1
ATOM 806 C C . SER A 1 103 ? -0.645 10.736 -6.622 1.00 82.56 103 SER A C 1
ATOM 808 O O . SER A 1 103 ? -0.821 11.580 -5.742 1.00 82.56 103 SER A O 1
ATOM 810 N N . ASN A 1 104 ? -0.135 9.521 -6.375 1.00 74.38 104 ASN A N 1
ATOM 811 C CA . ASN A 1 104 ? 0.188 8.958 -5.061 1.00 74.38 104 ASN A CA 1
ATOM 812 C C . ASN A 1 104 ? -0.913 9.163 -4.006 1.00 74.38 104 ASN A C 1
ATOM 814 O O . ASN A 1 104 ? -0.645 9.161 -2.806 1.00 74.38 104 ASN A O 1
ATOM 818 N N . THR A 1 105 ? -2.161 9.350 -4.448 1.00 83.00 105 THR A N 1
ATOM 819 C CA . THR A 1 105 ? -3.308 9.603 -3.578 1.00 83.00 105 THR A CA 1
ATOM 820 C C . THR A 1 105 ? -4.129 8.320 -3.476 1.00 83.00 105 THR A C 1
ATOM 822 O O . THR A 1 105 ? -4.678 7.873 -4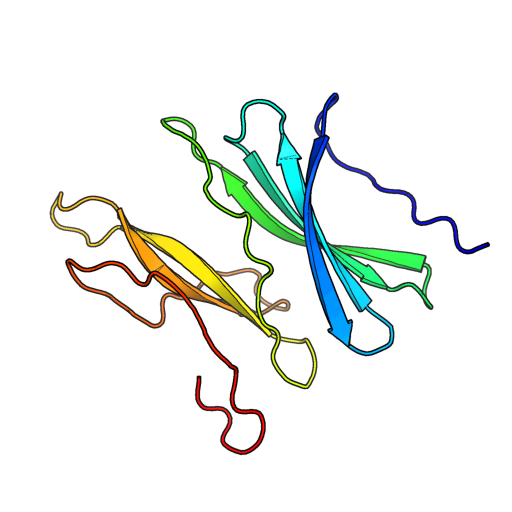.486 1.00 83.00 105 THR A O 1
ATOM 825 N N . PRO A 1 106 ? -4.221 7.700 -2.287 1.00 90.38 106 PRO A N 1
ATOM 826 C CA . PRO A 1 106 ? -5.040 6.512 -2.092 1.00 90.38 106 PRO A CA 1
ATOM 827 C C . PRO A 1 106 ? -6.537 6.837 -2.192 1.00 90.38 106 PRO A C 1
ATOM 829 O O . PRO A 1 106 ? -7.017 7.782 -1.570 1.00 90.38 106 PRO A O 1
ATOM 832 N N . VAL A 1 107 ? -7.285 6.024 -2.938 1.00 93.06 107 VAL A N 1
ATOM 833 C CA . VAL A 1 107 ? -8.740 6.126 -3.111 1.00 93.06 107 VAL A CA 1
ATOM 834 C C . VAL A 1 107 ? -9.391 4.825 -2.653 1.00 93.06 107 VAL A C 1
ATOM 836 O O . VAL A 1 107 ? -9.082 3.754 -3.174 1.00 93.06 107 VAL A O 1
ATOM 839 N N . SER A 1 108 ? -10.308 4.901 -1.689 1.00 93.56 108 SER A N 1
ATOM 840 C CA . SER A 1 108 ? -11.058 3.724 -1.239 1.00 93.56 108 SER A CA 1
ATOM 841 C C . SER A 1 108 ? -12.085 3.297 -2.288 1.00 93.56 108 SER A C 1
ATOM 843 O O . SER A 1 108 ? -12.854 4.122 -2.777 1.00 93.56 108 SER A O 1
ATOM 845 N N . LEU A 1 109 ? -12.119 2.006 -2.612 1.00 95.69 109 LEU A N 1
ATOM 846 C CA . LEU A 1 109 ? -13.080 1.408 -3.547 1.00 95.69 109 LEU A CA 1
ATOM 847 C C . LEU A 1 109 ? -14.230 0.699 -2.837 1.00 95.69 109 LEU A C 1
ATOM 849 O O . LEU A 1 109 ? -15.300 0.517 -3.410 1.00 95.69 109 LEU A O 1
ATOM 853 N N . THR A 1 110 ? -14.007 0.295 -1.589 1.00 97.19 110 THR A N 1
ATOM 854 C CA . THR A 1 110 ? -15.032 -0.265 -0.707 1.00 97.19 110 THR A CA 1
ATOM 855 C C . THR A 1 110 ? -15.187 0.616 0.530 1.00 97.19 110 THR A C 1
ATOM 857 O O . THR A 1 110 ? -14.273 1.355 0.900 1.00 97.19 110 THR A O 1
ATOM 860 N N . SER A 1 111 ? -16.356 0.577 1.161 1.00 96.81 111 SER A N 1
ATOM 861 C CA . SER A 1 111 ? -16.640 1.277 2.416 1.00 96.81 111 SER A CA 1
ATOM 862 C C . SER A 1 111 ? -17.782 0.584 3.159 1.00 96.81 111 SER A C 1
ATOM 864 O O . SER A 1 111 ? -18.543 -0.188 2.575 1.00 96.81 111 SER A O 1
ATOM 866 N N . GLY A 1 112 ? -17.889 0.840 4.458 1.00 96.69 112 GLY A N 1
ATOM 867 C CA . GLY A 1 112 ? -18.881 0.268 5.358 1.00 96.69 112 GLY A CA 1
ATOM 868 C C . GLY A 1 112 ? -18.268 -0.335 6.623 1.00 96.69 112 GLY A C 1
ATOM 869 O O . GLY A 1 112 ? -17.051 -0.445 6.775 1.00 96.69 112 GLY A O 1
ATOM 870 N N . GLN A 1 113 ? -19.146 -0.761 7.534 1.00 96.62 113 GLN A N 1
ATOM 871 C CA . GLN A 1 113 ? -18.807 -1.405 8.811 1.00 96.62 113 GLN A CA 1
ATOM 872 C C . GLN A 1 113 ? -18.492 -2.900 8.629 1.00 96.62 113 GLN A C 1
ATOM 874 O O . GLN A 1 113 ? -19.075 -3.772 9.270 1.00 96.62 113 GLN A O 1
ATOM 879 N N . PHE A 1 114 ? -17.588 -3.203 7.704 1.00 96.75 114 PHE A N 1
ATOM 880 C CA . PHE A 1 114 ? -17.053 -4.538 7.466 1.00 96.75 114 PHE A CA 1
ATOM 881 C C . PHE A 1 114 ? -15.589 -4.426 7.052 1.00 96.75 114 PHE A C 1
ATOM 883 O O . PHE A 1 114 ? -15.107 -3.342 6.732 1.00 96.75 114 PHE A O 1
ATOM 890 N N . VAL A 1 115 ? -14.879 -5.551 7.064 1.00 96.81 115 VAL A N 1
ATOM 891 C CA . VAL A 1 115 ? -13.483 -5.611 6.631 1.00 96.81 115 VAL A CA 1
ATOM 892 C C . VAL A 1 115 ? -13.342 -6.489 5.398 1.00 96.81 115 VAL A C 1
ATOM 894 O O . VAL A 1 115 ? -13.945 -7.558 5.307 1.00 96.81 115 VAL A O 1
ATOM 897 N N . VAL A 1 116 ? -12.506 -6.050 4.468 1.00 96.75 116 VAL A N 1
ATOM 898 C CA . VAL A 1 116 ? -11.988 -6.879 3.384 1.00 96.75 116 VAL A CA 1
ATOM 899 C C . VAL A 1 116 ? -10.785 -7.645 3.921 1.00 96.75 116 VAL A C 1
ATOM 901 O O . VAL A 1 116 ? -9.856 -7.055 4.473 1.00 96.75 116 VAL A O 1
ATOM 904 N N . THR A 1 117 ? -10.807 -8.968 3.785 1.00 95.12 117 THR A N 1
ATOM 905 C CA . THR A 1 117 ? -9.754 -9.853 4.306 1.00 95.12 117 THR A CA 1
ATOM 906 C C . THR A 1 117 ? -8.726 -10.229 3.247 1.00 95.12 117 THR A C 1
ATOM 908 O O . THR A 1 117 ? -7.564 -10.446 3.578 1.00 95.12 117 THR A O 1
ATOM 911 N N . GLN A 1 118 ? -9.134 -10.294 1.978 1.00 94.31 118 GLN A N 1
ATOM 912 C CA . GLN A 1 118 ? -8.268 -10.695 0.878 1.00 94.31 118 GLN A CA 1
ATOM 913 C C . GLN A 1 118 ? -8.739 -10.096 -0.452 1.00 94.31 118 GLN A C 1
ATOM 915 O O . GLN A 1 118 ? -9.935 -9.964 -0.697 1.00 94.31 118 GLN A O 1
ATOM 920 N N . ILE A 1 119 ? -7.781 -9.782 -1.326 1.00 94.50 119 ILE A N 1
ATOM 921 C CA . ILE A 1 119 ? -8.017 -9.500 -2.747 1.00 94.50 119 I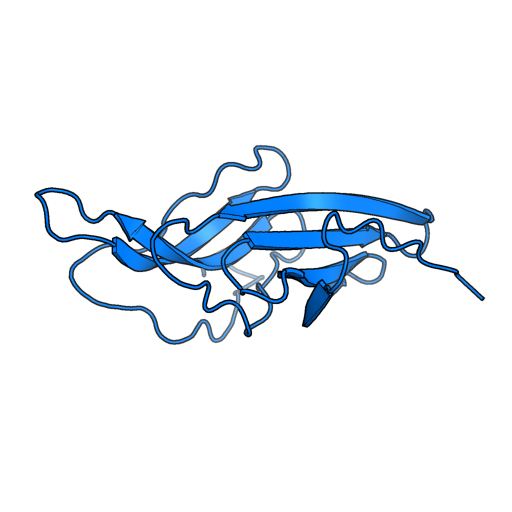LE A CA 1
ATOM 922 C C . ILE A 1 119 ? -7.522 -10.722 -3.526 1.00 94.50 119 ILE A C 1
ATOM 924 O O . ILE A 1 119 ? -6.356 -11.107 -3.394 1.00 94.50 119 ILE A O 1
ATOM 928 N N . HIS A 1 120 ? -8.377 -11.350 -4.334 1.00 92.25 120 HIS A N 1
ATOM 929 C CA . HIS A 1 120 ? -8.018 -12.575 -5.061 1.00 92.25 120 HIS A CA 1
ATOM 930 C C . HIS A 1 120 ? -7.294 -12.291 -6.379 1.00 92.25 120 HIS A C 1
ATOM 932 O O . HIS A 1 120 ? -6.196 -12.806 -6.606 1.00 92.25 120 HIS A O 1
ATOM 938 N N . SER A 1 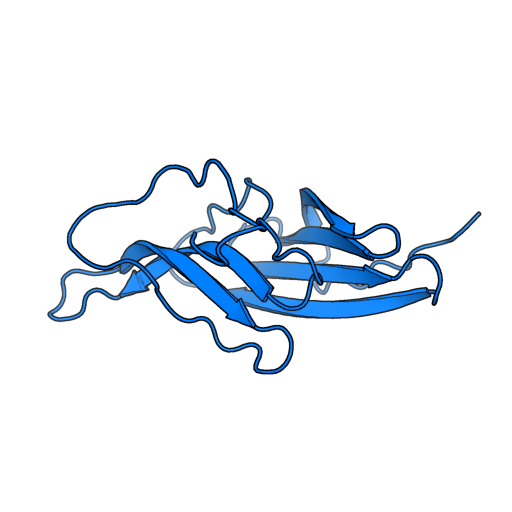121 ? -7.843 -11.415 -7.212 1.00 88.75 121 SER A N 1
ATOM 939 C CA . SER A 1 121 ? -7.332 -11.122 -8.554 1.00 88.75 121 SER A CA 1
ATOM 940 C C . SER A 1 121 ? -7.627 -9.680 -8.955 1.00 88.75 121 SER A C 1
ATOM 942 O O . SER A 1 121 ? -8.361 -8.985 -8.264 1.00 88.75 121 SER A O 1
ATOM 944 N N . TRP A 1 122 ? -7.010 -9.250 -10.053 1.00 88.44 122 TRP A N 1
ATOM 945 C CA . TRP A 1 122 ? -7.359 -8.049 -10.803 1.00 88.44 122 TRP A CA 1
ATOM 946 C C . TRP A 1 122 ? -7.736 -8.523 -12.208 1.00 88.44 122 TRP A C 1
ATOM 948 O O . TRP A 1 122 ? -6.938 -9.239 -12.814 1.00 88.44 122 TRP A O 1
ATOM 958 N N . ASP A 1 123 ? -8.921 -8.177 -12.717 1.00 86.94 123 ASP A N 1
ATOM 959 C CA . ASP A 1 123 ? -9.301 -8.522 -14.091 1.00 86.94 123 ASP A CA 1
ATOM 960 C C . ASP A 1 123 ? -8.727 -7.490 -15.076 1.00 86.94 123 ASP A C 1
ATOM 962 O O . ASP A 1 123 ? -9.067 -6.303 -15.072 1.00 86.94 123 ASP A O 1
ATOM 966 N N . TYR A 1 124 ? -7.798 -7.953 -15.909 1.00 79.88 124 TYR A N 1
ATOM 967 C CA . TYR A 1 124 ? -7.095 -7.127 -16.885 1.00 79.88 124 TYR A CA 1
ATOM 968 C C . TYR A 1 124 ? -7.900 -6.885 -18.164 1.00 79.88 124 TYR A C 1
ATOM 970 O O . TYR A 1 124 ? -7.638 -5.906 -18.857 1.00 79.88 124 TYR A O 1
ATOM 978 N N . GLU A 1 125 ? -8.882 -7.734 -18.477 1.00 72.88 125 GLU A N 1
ATOM 979 C CA . GLU A 1 125 ? -9.636 -7.653 -19.732 1.00 72.88 125 GLU A CA 1
ATOM 980 C C . GLU A 1 125 ? -10.767 -6.627 -19.655 1.00 72.88 125 GLU A C 1
ATOM 982 O O . GLU A 1 125 ? -11.033 -5.922 -20.628 1.00 72.88 125 GLU A O 1
ATOM 987 N N . GLN A 1 126 ? -11.419 -6.516 -18.495 1.00 64.69 126 GLN A N 1
ATOM 988 C CA . GLN A 1 126 ? -12.555 -5.605 -18.309 1.00 64.69 126 GLN A CA 1
ATOM 989 C C . GLN A 1 126 ? -12.217 -4.354 -17.490 1.00 64.69 126 GLN A C 1
ATOM 991 O O . GLN A 1 126 ? -13.062 -3.473 -17.337 1.00 64.69 126 GLN A O 1
ATOM 996 N N . GLY A 1 127 ? -10.995 -4.253 -16.953 1.00 55.53 127 GLY A N 1
ATOM 997 C CA . GLY A 1 127 ? -10.595 -3.153 -16.068 1.00 55.53 127 GLY A CA 1
ATOM 998 C C . GLY A 1 127 ? -11.386 -3.104 -14.755 1.00 55.53 127 GLY A C 1
ATOM 999 O O . GLY A 1 127 ? -11.357 -2.085 -14.062 1.00 55.53 127 GLY A O 1
ATOM 1000 N N . LEU A 1 128 ? -12.099 -4.184 -14.433 1.00 51.59 128 LEU A N 1
ATOM 1001 C CA . LEU A 1 128 ? -12.848 -4.361 -13.200 1.00 51.59 128 LEU A CA 1
ATOM 1002 C C . LEU A 1 128 ? -11.941 -5.031 -12.163 1.00 51.59 128 LEU A C 1
ATOM 1004 O O . LEU A 1 128 ? -11.130 -5.902 -12.477 1.00 51.59 128 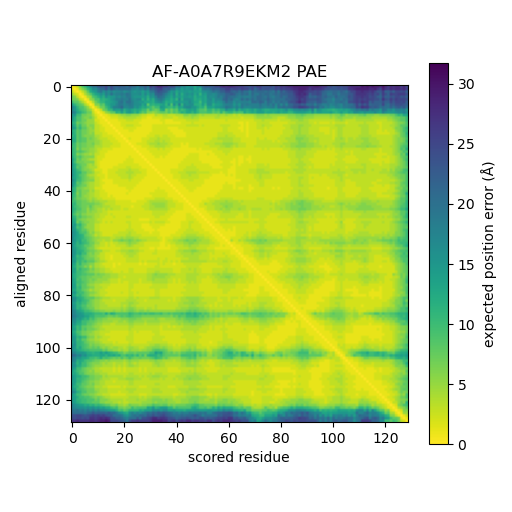LEU A O 1
ATOM 1008 N N . MET A 1 129 ? -12.053 -4.575 -10.922 1.00 51.53 129 MET A N 1
ATOM 1009 C CA . MET A 1 129 ? -11.439 -5.235 -9.770 1.00 51.53 129 MET A CA 1
ATOM 1010 C C . MET A 1 129 ? -12.398 -6.250 -9.174 1.00 51.53 129 MET A C 1
ATOM 1012 O O . MET A 1 129 ? -13.616 -5.963 -9.186 1.00 51.53 129 MET A O 1
#

Foldseek 3Di:
DQDQDDDDPEPAKDFQDWDALDPQKIWTWIAHPVQQKIWIKIARSVVSDIDTLEIGGHPPDHDDFNDDWHAAPVSQKTWDFDWDQQDPPLGTETAIWMGGSVVSDIDGPDHDPYHDDDDDDQDRPPRHD

Nearest PDB structures (foldseek):
  4wjl-assembly1_B  TM=8.644E-01  e=9.910E-07  Homo sapiens
  7e8b-assembly1_L  TM=8.771E-01  e=1.399E-06  Homo sapiens
  7e8h-assembly1_L  TM=8.934E-01  e=2.633E-06  Homo sapiens
  5yp4-assembly1_B  TM=8.738E-01  e=1.569E-06  Pseudoxanthomonas mexicana
  2ecf-assembly1_A-2  TM=8.620E-01  e=2.207E-05  Stenotrophomonas maltophilia

Mean predicted aligned error: 5.44 Å

Radius of gyration: 15.14 Å; Cα contacts (8 Å, |Δi|>4): 257; chains: 1; bounding box: 44×24×37 Å